Protein AF-A0A9D4I5V4-F1 (afdb_monomer_lite)

pLDDT: mean 81.05, std 15.32, range [44.19, 97.31]

Sequence (92 aa):
MHLEALAGAFRATPHESTKLSPNMVMIGREVRLPNSVIFGHVNPAQNHFVIETKARLQRTHDLVRKQLQKSAERSRRYTMPSCISCNTRWAT

Radius of gyration: 20.64 Å; chains: 1; bounding box: 38×33×59 Å

Structure (mmCIF, N/CA/C/O backbone):
data_AF-A0A9D4I5V4-F1
#
_entry.id   AF-A0A9D4I5V4-F1
#
loop_
_atom_site.group_PDB
_atom_site.id
_atom_site.type_symbol
_atom_site.label_atom_id
_atom_site.label_alt_id
_atom_site.label_comp_id
_atom_site.label_asym_id
_atom_site.label_entity_id
_atom_site.label_seq_id
_atom_site.pdbx_PDB_ins_code
_atom_site.Cartn_x
_atom_site.Cartn_y
_atom_site.Cartn_z
_atom_site.occupancy
_atom_site.B_iso_or_equiv
_atom_site.auth_seq_id
_atom_site.auth_comp_id
_atom_site.auth_asym_id
_atom_site.auth_atom_id
_atom_site.pdbx_PDB_model_num
ATOM 1 N N . MET A 1 1 ? 5.798 -16.063 -2.669 1.00 56.34 1 MET A N 1
ATOM 2 C CA . MET A 1 1 ? 5.321 -14.733 -3.106 1.00 56.34 1 MET A CA 1
ATOM 3 C C . MET A 1 1 ? 3.794 -14.723 -3.272 1.00 56.34 1 MET A C 1
ATOM 5 O O . MET A 1 1 ? 3.305 -14.434 -4.350 1.00 56.34 1 MET A O 1
ATOM 9 N N . HIS A 1 2 ? 3.022 -15.046 -2.225 1.00 70.50 2 HIS A N 1
ATOM 10 C CA . HIS A 1 2 ? 1.551 -15.145 -2.337 1.00 70.50 2 HIS A CA 1
ATOM 11 C C . HIS A 1 2 ? 0.805 -14.045 -1.571 1.00 70.50 2 HIS A C 1
ATOM 13 O O . HIS A 1 2 ? -0.290 -13.660 -1.965 1.00 70.50 2 HIS A O 1
ATOM 19 N N . LEU A 1 3 ? 1.415 -13.489 -0.518 1.00 80.75 3 LEU A N 1
ATOM 20 C CA . LEU A 1 3 ? 0.768 -12.482 0.322 1.00 80.75 3 LEU A CA 1
ATOM 21 C C . LEU A 1 3 ? 0.507 -11.167 -0.425 1.00 80.75 3 LEU A C 1
ATOM 23 O O . LEU A 1 3 ? -0.574 -10.605 -0.295 1.00 80.75 3 LEU A O 1
ATOM 27 N N . GLU A 1 4 ? 1.458 -10.690 -1.233 1.00 79.62 4 GLU A N 1
ATOM 28 C CA . GLU A 1 4 ? 1.278 -9.429 -1.968 1.00 79.62 4 GLU A CA 1
ATOM 29 C C . GLU A 1 4 ? 0.227 -9.552 -3.078 1.00 79.62 4 GLU A C 1
ATOM 31 O O . GLU A 1 4 ? -0.590 -8.650 -3.262 1.00 79.62 4 GLU A O 1
ATOM 36 N N . ALA A 1 5 ? 0.178 -10.708 -3.746 1.00 80.50 5 ALA A N 1
ATOM 37 C CA . ALA A 1 5 ? -0.853 -11.025 -4.728 1.00 80.50 5 ALA A CA 1
ATOM 38 C C . ALA A 1 5 ? -2.247 -11.083 -4.090 1.00 80.50 5 ALA A C 1
ATOM 40 O O . ALA A 1 5 ? -3.189 -10.481 -4.604 1.00 80.50 5 ALA A O 1
ATOM 41 N N . LEU A 1 6 ? -2.361 -11.750 -2.937 1.00 87.81 6 LEU A N 1
ATOM 42 C CA . LEU A 1 6 ? -3.605 -11.841 -2.180 1.00 87.81 6 LEU A CA 1
ATOM 43 C C . LEU A 1 6 ? -4.070 -10.463 -1.694 1.00 87.81 6 LEU A C 1
ATOM 45 O O . LEU A 1 6 ? -5.223 -10.100 -1.901 1.00 87.81 6 LEU A O 1
ATOM 49 N N . ALA A 1 7 ? -3.178 -9.673 -1.093 1.00 86.19 7 ALA A N 1
ATOM 50 C CA . ALA A 1 7 ? -3.497 -8.327 -0.624 1.00 86.19 7 ALA A CA 1
ATOM 51 C C . ALA A 1 7 ? -3.897 -7.398 -1.784 1.00 86.19 7 ALA A C 1
ATOM 53 O O . ALA A 1 7 ? -4.826 -6.599 -1.655 1.00 86.19 7 ALA A O 1
ATOM 54 N N . GLY A 1 8 ? -3.222 -7.529 -2.931 1.00 85.81 8 GLY A N 1
ATOM 55 C CA . GLY A 1 8 ? -3.543 -6.815 -4.163 1.00 85.81 8 GLY A CA 1
ATOM 56 C C . GLY A 1 8 ? -4.921 -7.173 -4.721 1.00 85.81 8 GLY A C 1
ATOM 57 O O . GLY A 1 8 ? -5.670 -6.270 -5.091 1.00 85.81 8 GLY A O 1
ATOM 58 N N . ALA A 1 9 ? -5.272 -8.461 -4.733 1.00 89.00 9 ALA A N 1
ATOM 59 C CA . ALA A 1 9 ? -6.589 -8.932 -5.152 1.00 89.00 9 ALA A CA 1
ATOM 60 C C . ALA A 1 9 ? -7.681 -8.484 -4.174 1.00 89.00 9 ALA A C 1
ATOM 62 O O . ALA A 1 9 ? -8.697 -7.935 -4.595 1.00 89.00 9 ALA A O 1
ATOM 63 N N . PHE A 1 10 ? -7.451 -8.637 -2.868 1.00 91.12 10 PH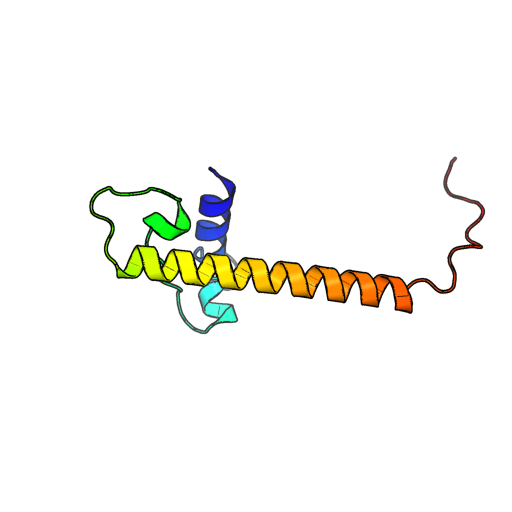E A N 1
ATOM 64 C CA . PHE A 1 10 ? -8.423 -8.292 -1.833 1.00 91.12 10 PHE A CA 1
ATOM 65 C C . PHE A 1 10 ? -8.832 -6.816 -1.889 1.00 91.12 10 PHE A C 1
ATOM 67 O O . PHE A 1 10 ? -10.017 -6.503 -1.857 1.00 91.12 10 PHE A O 1
ATOM 74 N N . ARG A 1 11 ? -7.875 -5.893 -2.057 1.00 90.12 11 ARG A N 1
ATOM 75 C CA . ARG A 1 11 ? -8.186 -4.452 -2.124 1.00 90.12 11 ARG A CA 1
ATOM 76 C C . ARG A 1 11 ? -8.901 -4.010 -3.407 1.00 90.12 11 ARG A C 1
ATOM 78 O O . ARG A 1 11 ? -9.473 -2.923 -3.421 1.00 90.12 11 ARG A O 1
ATOM 85 N N . ALA A 1 12 ? -8.816 -4.805 -4.475 1.00 90.69 12 ALA A N 1
ATOM 86 C CA . ALA A 1 12 ? -9.350 -4.484 -5.800 1.00 90.69 12 ALA A CA 1
ATOM 87 C C . ALA A 1 12 ? -10.633 -5.262 -6.139 1.00 90.69 12 ALA A C 1
ATOM 89 O O . ALA A 1 12 ? -11.313 -4.934 -7.107 1.00 90.69 12 ALA A O 1
ATOM 90 N N . THR A 1 13 ? -10.973 -6.289 -5.357 1.00 93.56 13 THR A N 1
ATOM 91 C CA . THR A 1 13 ? -12.164 -7.110 -5.592 1.00 93.56 13 THR A CA 1
ATOM 92 C C . THR A 1 13 ? -13.382 -6.444 -4.948 1.00 93.56 13 THR A C 1
ATOM 94 O O . THR A 1 13 ? -13.316 -6.074 -3.773 1.00 93.56 13 THR A O 1
ATOM 97 N N . PRO A 1 14 ? -14.496 -6.267 -5.679 1.00 93.94 14 PRO A N 1
ATOM 98 C CA . PRO A 1 14 ? -15.725 -5.744 -5.099 1.00 93.94 14 PRO A CA 1
ATOM 99 C C . PRO A 1 14 ? -16.287 -6.714 -4.059 1.00 93.94 14 PRO A C 1
ATOM 101 O O . PRO A 1 14 ? -16.372 -7.919 -4.296 1.00 93.94 14 PRO A O 1
ATOM 104 N N . HIS A 1 15 ? -16.695 -6.182 -2.909 1.00 93.19 15 HIS A N 1
ATOM 105 C CA . HIS A 1 15 ? -17.351 -6.983 -1.882 1.00 93.19 15 HIS A CA 1
ATOM 106 C C . HIS A 1 15 ? -18.781 -7.346 -2.307 1.00 93.19 15 HIS A C 1
ATOM 108 O O . HIS A 1 15 ? -19.473 -6.550 -2.944 1.00 93.19 15 HIS A O 1
ATOM 114 N N . GLU A 1 16 ? -19.252 -8.538 -1.937 1.00 95.19 16 GLU A N 1
ATOM 115 C CA . GLU A 1 16 ? -20.523 -9.076 -2.430 1.00 95.19 16 GLU A CA 1
ATOM 116 C C . GLU A 1 16 ? -21.731 -8.206 -2.060 1.00 95.19 16 GLU A C 1
ATOM 118 O O . GLU A 1 16 ? -22.594 -7.979 -2.907 1.00 95.19 16 GLU A O 1
ATOM 123 N N . SER A 1 17 ? -21.789 -7.690 -0.831 1.00 93.88 17 SER A N 1
ATOM 124 C CA . SER A 1 17 ? -22.936 -6.905 -0.357 1.00 93.88 17 SER A CA 1
ATOM 125 C C . SER A 1 17 ? -22.925 -5.449 -0.828 1.00 93.88 17 SER A C 1
ATOM 127 O O . SER A 1 17 ? -23.973 -4.906 -1.155 1.00 93.88 17 SER A O 1
ATOM 129 N N . THR A 1 18 ? -21.755 -4.807 -0.878 1.00 92.69 18 THR A N 1
ATOM 130 C CA . THR A 1 18 ? -21.637 -3.376 -1.208 1.00 92.69 18 THR A CA 1
ATOM 131 C C . THR A 1 18 ? -21.400 -3.137 -2.691 1.00 92.69 18 THR A C 1
ATOM 133 O O . THR A 1 18 ? -21.583 -2.019 -3.157 1.00 92.69 18 THR A O 1
ATOM 136 N N . LYS A 1 19 ? -20.966 -4.167 -3.431 1.00 94.56 19 LYS A N 1
ATOM 137 C CA . LYS A 1 19 ? -20.530 -4.098 -4.835 1.00 94.56 19 LYS A CA 1
ATOM 138 C C . LYS A 1 19 ? -19.386 -3.107 -5.088 1.00 94.56 19 LYS A C 1
ATOM 140 O O . LYS A 1 19 ? -19.081 -2.801 -6.237 1.00 94.56 19 LYS A O 1
ATOM 145 N N . LEU A 1 20 ? -18.717 -2.646 -4.031 1.00 93.62 20 LEU A N 1
ATOM 146 C CA . LEU A 1 20 ? -17.594 -1.714 -4.088 1.00 93.62 20 LEU A CA 1
ATOM 147 C C . LEU A 1 20 ? -16.327 -2.385 -3.559 1.00 93.62 20 LEU A C 1
ATOM 149 O O . LEU A 1 20 ? -16.381 -3.199 -2.634 1.00 93.62 20 LEU A O 1
ATOM 153 N N . SER A 1 21 ? -15.181 -2.045 -4.148 1.00 95.00 21 SER A N 1
ATOM 154 C CA . SER A 1 21 ? -13.880 -2.516 -3.671 1.00 95.00 21 SER A CA 1
ATOM 155 C C . SER A 1 21 ? -13.423 -1.720 -2.438 1.00 95.00 21 SER A C 1
ATOM 157 O O . SER A 1 21 ? -13.807 -0.554 -2.273 1.00 95.00 21 SER A O 1
ATOM 159 N N . PRO A 1 22 ? -12.543 -2.285 -1.594 1.00 94.38 22 PRO A N 1
ATOM 160 C CA . PRO A 1 22 ? -11.922 -1.532 -0.508 1.00 94.38 22 PRO A CA 1
ATOM 161 C C 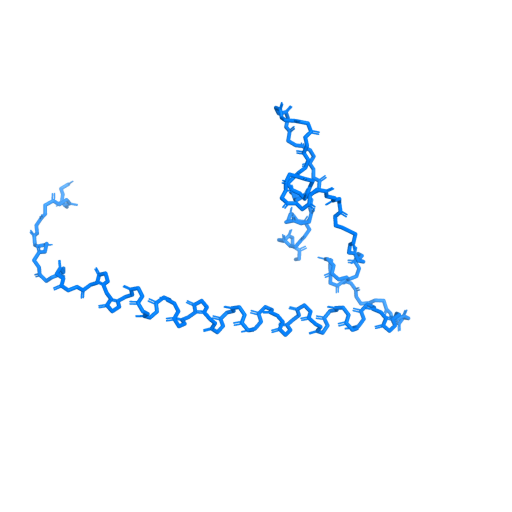. PRO A 1 22 ? -11.198 -0.256 -0.969 1.00 94.38 22 PRO A C 1
ATOM 163 O O . PRO A 1 22 ? -11.315 0.773 -0.307 1.00 94.38 22 PRO A O 1
ATOM 166 N N . ASN A 1 23 ? -10.498 -0.276 -2.112 1.00 94.12 23 ASN A N 1
ATOM 167 C CA . ASN A 1 23 ? -9.867 0.928 -2.670 1.00 94.12 23 ASN A CA 1
ATOM 168 C C . ASN A 1 23 ? -10.897 2.033 -2.950 1.00 94.12 23 ASN A C 1
ATOM 170 O O . ASN A 1 23 ? -10.679 3.194 -2.591 1.00 94.12 23 ASN A O 1
ATOM 174 N N . MET A 1 24 ? -12.018 1.665 -3.578 1.00 94.00 24 MET A N 1
ATOM 175 C CA . MET A 1 24 ? -13.087 2.600 -3.910 1.00 94.00 24 MET A CA 1
ATOM 176 C C . MET A 1 24 ? -13.713 3.186 -2.643 1.00 94.00 24 MET A C 1
ATOM 178 O O . MET A 1 24 ? -13.888 4.396 -2.555 1.00 94.00 24 MET A O 1
ATOM 182 N N . VAL A 1 25 ? -13.988 2.353 -1.638 1.00 94.31 25 VAL A N 1
ATOM 183 C CA . VAL A 1 25 ? -14.607 2.795 -0.378 1.00 94.31 25 VAL A CA 1
ATOM 184 C C . VAL A 1 25 ? -13.676 3.702 0.435 1.00 94.31 25 VAL A C 1
ATOM 186 O O . VAL A 1 25 ? -14.136 4.676 1.019 1.00 94.31 25 VAL A O 1
ATOM 189 N N . MET A 1 26 ? -12.370 3.416 0.475 1.00 92.44 26 MET A N 1
ATOM 190 C CA . MET A 1 26 ? -11.426 4.166 1.317 1.00 92.44 26 MET A CA 1
ATOM 191 C C . MET A 1 26 ? -10.883 5.444 0.668 1.00 92.44 26 MET A C 1
ATOM 193 O O . MET A 1 26 ? -10.567 6.396 1.375 1.00 92.44 26 MET A O 1
ATOM 197 N N . ILE A 1 27 ? -10.712 5.460 -0.658 1.00 92.38 27 ILE A N 1
ATOM 198 C CA . ILE A 1 27 ? -9.992 6.533 -1.374 1.00 92.38 27 ILE A CA 1
ATOM 199 C C . ILE A 1 27 ? -10.900 7.220 -2.411 1.00 92.38 27 ILE A C 1
ATOM 201 O O . ILE A 1 27 ? -10.531 8.250 -2.972 1.00 92.38 27 ILE A O 1
ATOM 205 N N . GLY A 1 28 ? -12.081 6.664 -2.698 1.00 93.06 28 GLY A N 1
ATOM 206 C CA . GLY A 1 28 ? -12.969 7.153 -3.759 1.00 93.06 28 GLY A CA 1
ATOM 207 C C . GLY A 1 28 ? -12.455 6.861 -5.172 1.00 93.06 28 GLY A C 1
ATOM 208 O O . GLY A 1 28 ? -12.963 7.422 -6.139 1.00 93.06 28 GLY A O 1
ATOM 209 N N . ARG A 1 29 ? -11.412 6.029 -5.313 1.00 91.88 29 ARG A N 1
ATOM 210 C CA . ARG A 1 29 ? -10.841 5.634 -6.608 1.00 91.88 29 ARG A CA 1
ATOM 211 C C . ARG A 1 29 ? -10.082 4.320 -6.524 1.00 91.88 29 ARG A C 1
ATOM 213 O O . ARG A 1 29 ? -9.473 4.000 -5.505 1.00 91.88 29 ARG A O 1
ATOM 220 N N . GLU A 1 30 ? -9.996 3.629 -7.655 1.00 90.31 30 GLU A N 1
ATOM 221 C CA . GLU A 1 30 ? -9.116 2.471 -7.785 1.00 90.31 30 GLU A CA 1
ATOM 222 C C . GLU A 1 30 ? -7.639 2.869 -7.827 1.00 90.31 30 GLU A C 1
ATOM 224 O O . GLU A 1 30 ? -7.218 3.770 -8.565 1.00 90.31 30 GLU A O 1
ATOM 229 N N . VAL A 1 31 ? -6.820 2.169 -7.042 1.00 86.31 31 VAL A N 1
ATOM 230 C CA . VAL A 1 31 ? -5.377 2.408 -6.986 1.00 86.31 31 VAL A CA 1
ATOM 231 C C . VAL A 1 31 ? -4.682 1.582 -8.061 1.00 86.31 31 VAL A C 1
ATOM 233 O O . VAL A 1 31 ? -4.563 0.363 -7.956 1.00 86.31 31 VAL A O 1
ATOM 236 N N . ARG A 1 32 ? -4.156 2.264 -9.081 1.00 81.56 32 ARG A N 1
ATOM 237 C CA . ARG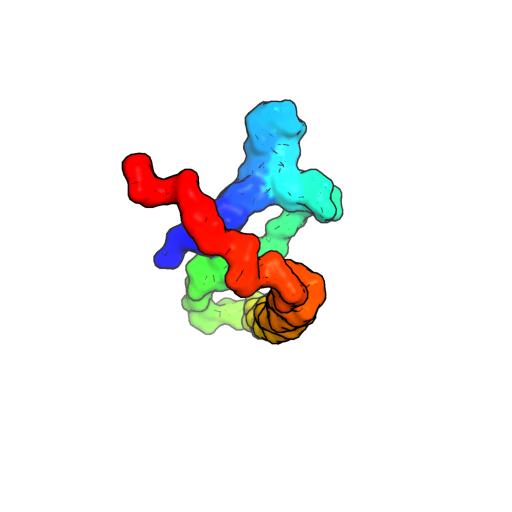 A 1 32 ? -3.330 1.649 -10.124 1.00 81.56 32 ARG A CA 1
ATOM 238 C C . ARG A 1 32 ? -1.869 1.648 -9.684 1.00 81.56 32 ARG A C 1
ATOM 240 O O . ARG A 1 32 ? -1.239 2.700 -9.613 1.00 81.56 32 ARG A O 1
ATOM 247 N N . LEU A 1 33 ? -1.340 0.469 -9.380 1.00 82.06 33 LEU A N 1
ATOM 248 C CA . LEU A 1 33 ? 0.081 0.249 -9.113 1.00 82.06 33 LEU A CA 1
ATOM 249 C C . LEU A 1 33 ? 0.646 -0.682 -10.194 1.00 82.06 33 LEU A C 1
ATOM 251 O O . LEU A 1 33 ? -0.060 -1.598 -10.613 1.00 82.06 33 LEU A O 1
ATOM 255 N N . PRO A 1 34 ? 1.892 -0.477 -10.658 1.00 82.75 34 PRO A N 1
ATOM 256 C CA . PRO A 1 34 ? 2.491 -1.379 -11.633 1.00 82.75 34 PRO A CA 1
ATOM 257 C C . PRO A 1 34 ? 2.594 -2.803 -11.078 1.00 82.75 34 PRO A C 1
ATOM 259 O O . PRO A 1 34 ? 2.997 -2.994 -9.930 1.00 82.75 34 PRO A O 1
ATOM 262 N N . ASN A 1 35 ? 2.308 -3.805 -11.910 1.00 79.88 35 ASN A N 1
ATOM 263 C CA . ASN A 1 35 ? 2.388 -5.220 -11.528 1.00 79.88 35 ASN A CA 1
ATOM 264 C C . ASN A 1 35 ? 3.778 -5.605 -10.993 1.00 79.88 35 ASN A C 1
ATOM 266 O O . ASN A 1 35 ? 3.889 -6.386 -10.057 1.00 79.88 35 ASN A O 1
ATOM 270 N N . SER A 1 36 ? 4.844 -5.003 -11.519 1.00 80.00 36 SER A N 1
ATOM 271 C CA . SER A 1 36 ? 6.214 -5.185 -11.019 1.00 80.00 36 SER A CA 1
ATOM 272 C C . SER A 1 36 ? 6.412 -4.716 -9.572 1.00 80.00 36 SER A C 1
ATOM 274 O O . SER A 1 36 ? 7.254 -5.262 -8.864 1.00 80.00 36 SER A O 1
ATOM 276 N N . VAL A 1 37 ? 5.637 -3.723 -9.120 1.00 81.31 37 VAL A N 1
ATOM 277 C CA . VAL A 1 37 ? 5.653 -3.236 -7.731 1.00 81.31 37 VAL A CA 1
ATOM 278 C C . VAL A 1 37 ? 4.803 -4.130 -6.830 1.00 81.31 37 VAL A C 1
ATOM 280 O O . VAL A 1 37 ? 5.212 -4.384 -5.708 1.00 81.31 37 VAL A O 1
ATOM 283 N N . ILE A 1 38 ? 3.649 -4.612 -7.310 1.00 81.50 38 ILE A N 1
ATOM 284 C CA . ILE A 1 38 ? 2.708 -5.435 -6.522 1.00 81.50 38 ILE A CA 1
ATOM 285 C C . ILE A 1 38 ? 3.180 -6.887 -6.381 1.00 81.50 38 ILE A C 1
ATOM 287 O O . ILE A 1 38 ? 2.971 -7.502 -5.348 1.00 81.50 38 ILE A O 1
ATOM 291 N N . PHE A 1 39 ? 3.753 -7.461 -7.437 1.00 79.81 39 PHE A N 1
ATOM 292 C CA . PHE A 1 39 ? 4.123 -8.879 -7.484 1.00 79.81 39 PHE A CA 1
ATOM 293 C C . PHE A 1 39 ? 5.639 -9.093 -7.384 1.00 79.81 39 PHE A C 1
ATOM 295 O O . PHE A 1 39 ? 6.112 -10.219 -7.491 1.00 79.81 39 PHE A O 1
ATOM 302 N N . GLY A 1 40 ? 6.419 -8.018 -7.226 1.00 72.31 40 GLY A N 1
ATOM 303 C CA . GLY A 1 40 ? 7.871 -8.084 -7.054 1.00 72.31 40 GLY A CA 1
ATOM 304 C C . GLY A 1 40 ? 8.672 -8.508 -8.292 1.00 72.31 40 GLY A C 1
ATOM 305 O O . GLY A 1 40 ? 9.893 -8.627 -8.198 1.00 72.31 40 GLY A O 1
ATOM 306 N N . HIS A 1 41 ? 8.040 -8.706 -9.454 1.00 70.56 41 HIS A N 1
ATOM 307 C CA . HIS A 1 41 ? 8.744 -9.080 -10.680 1.00 70.56 41 HIS A CA 1
ATOM 308 C C . HIS A 1 41 ? 9.596 -7.921 -11.216 1.00 70.56 41 HIS A C 1
ATOM 310 O O . HIS A 1 41 ? 9.095 -6.861 -11.606 1.00 70.56 41 HIS A O 1
ATOM 316 N N . VAL A 1 42 ? 10.909 -8.143 -11.257 1.00 62.16 42 VAL A N 1
ATOM 317 C CA . VAL A 1 42 ? 11.891 -7.202 -11.798 1.00 62.16 42 VAL A CA 1
ATOM 318 C C . VAL A 1 42 ? 12.032 -7.475 -13.292 1.00 62.16 42 VAL A C 1
ATOM 320 O O . VAL A 1 42 ? 12.670 -8.441 -13.692 1.00 62.16 42 VAL A O 1
ATOM 323 N N . ASN A 1 43 ? 11.396 -6.654 -14.127 1.00 67.69 43 ASN A N 1
ATOM 324 C CA . ASN A 1 43 ? 11.665 -6.675 -15.563 1.00 67.69 43 ASN A CA 1
ATOM 325 C C . ASN A 1 43 ? 13.017 -5.965 -15.806 1.00 67.69 43 ASN A C 1
ATOM 327 O O . ASN A 1 43 ? 13.177 -4.857 -15.291 1.00 67.69 43 ASN A O 1
ATOM 331 N N . PRO A 1 44 ? 13.987 -6.545 -16.537 1.00 59.78 44 PRO A N 1
ATOM 332 C CA . PRO A 1 44 ? 15.296 -5.920 -16.779 1.00 59.78 44 PRO A CA 1
ATOM 333 C C . PRO A 1 44 ? 15.225 -4.549 -17.476 1.00 59.78 44 PRO A C 1
ATOM 335 O O . PRO A 1 44 ? 16.113 -3.726 -17.286 1.00 59.78 44 PRO A O 1
ATOM 338 N N . ALA A 1 45 ? 14.146 -4.254 -18.208 1.00 66.25 45 ALA A N 1
ATOM 339 C CA . ALA A 1 45 ? 13.853 -2.929 -18.765 1.00 66.25 45 ALA A CA 1
ATOM 340 C C . ALA A 1 45 ? 12.992 -2.086 -17.801 1.00 66.25 45 ALA A C 1
ATOM 342 O O . ALA A 1 45 ? 11.893 -1.639 -18.136 1.00 66.25 45 ALA A O 1
ATOM 343 N N . GLN A 1 46 ? 13.423 -1.945 -16.547 1.00 66.38 46 GLN A N 1
ATOM 344 C CA . GLN A 1 46 ? 12.612 -1.292 -15.521 1.00 66.38 46 GLN A CA 1
ATOM 345 C C . GLN A 1 46 ? 12.503 0.220 -15.768 1.00 66.38 46 GLN A C 1
ATOM 347 O O . GLN A 1 46 ? 13.466 0.968 -15.623 1.00 66.38 46 GLN A O 1
ATOM 352 N N . ASN A 1 47 ? 11.291 0.675 -16.099 1.00 78.25 47 ASN A N 1
ATOM 353 C CA . ASN A 1 47 ? 10.956 2.093 -16.224 1.00 78.25 47 ASN A CA 1
ATOM 354 C C . ASN A 1 47 ? 11.325 2.855 -14.938 1.00 78.25 47 ASN A C 1
ATOM 356 O O . ASN A 1 47 ? 10.954 2.423 -13.843 1.00 78.25 47 ASN A O 1
ATOM 360 N N . HIS A 1 48 ? 11.964 4.025 -15.066 1.00 83.69 48 HIS A N 1
ATOM 361 C CA . HIS A 1 48 ? 12.366 4.882 -13.935 1.00 83.69 48 HIS A CA 1
ATOM 362 C C . HIS A 1 48 ? 11.226 5.109 -12.926 1.00 83.69 48 HIS A C 1
ATOM 364 O O . HIS A 1 48 ? 11.416 5.003 -11.716 1.00 83.69 48 HIS A O 1
ATOM 370 N N . PHE A 1 49 ? 10.004 5.301 -13.430 1.00 84.69 49 PHE A N 1
ATOM 371 C CA . PHE A 1 49 ? 8.791 5.440 -12.624 1.00 84.69 49 PHE A CA 1
ATOM 372 C C . PHE A 1 49 ? 8.553 4.273 -11.646 1.00 84.69 49 PHE A C 1
ATOM 374 O O . PHE A 1 49 ? 8.154 4.487 -10.500 1.00 84.69 49 PHE A O 1
ATOM 381 N N . VAL A 1 50 ? 8.794 3.031 -12.077 1.00 84.25 50 VAL A N 1
ATOM 382 C CA . VAL A 1 50 ? 8.609 1.826 -11.250 1.00 84.25 50 VAL A CA 1
ATOM 383 C C . VAL A 1 50 ? 9.643 1.794 -10.129 1.00 84.25 50 VAL A C 1
ATOM 385 O O . VAL A 1 50 ? 9.289 1.526 -8.979 1.00 84.25 50 VAL A O 1
ATOM 388 N N . ILE A 1 51 ? 10.902 2.096 -10.458 1.00 85.69 51 ILE A N 1
ATOM 389 C CA . ILE A 1 51 ? 12.020 2.121 -9.507 1.00 85.69 51 ILE A CA 1
ATOM 390 C C . ILE A 1 51 ? 11.758 3.173 -8.429 1.00 85.69 51 ILE A C 1
ATOM 392 O O . ILE A 1 51 ? 11.807 2.872 -7.235 1.00 85.69 51 ILE A O 1
ATOM 396 N N . GLU A 1 52 ? 11.415 4.391 -8.844 1.00 89.19 52 GLU A N 1
ATOM 397 C CA . GLU A 1 52 ? 11.135 5.497 -7.933 1.00 89.19 52 GLU A CA 1
ATOM 398 C C . GLU A 1 52 ? 9.922 5.202 -7.042 1.00 89.19 52 GLU A C 1
ATOM 400 O O . GLU A 1 52 ? 9.977 5.390 -5.823 1.00 89.19 52 GLU A O 1
ATOM 405 N N . THR A 1 53 ? 8.843 4.668 -7.624 1.00 87.69 53 THR A N 1
ATOM 406 C CA . THR A 1 53 ? 7.638 4.294 -6.875 1.00 87.69 53 THR A CA 1
ATOM 407 C C . THR A 1 53 ? 7.949 3.234 -5.823 1.00 87.69 53 THR A C 1
ATOM 409 O O . THR A 1 53 ? 7.530 3.380 -4.673 1.00 87.69 53 THR A O 1
ATOM 412 N N . LYS A 1 54 ? 8.730 2.205 -6.177 1.00 87.25 54 LYS A N 1
ATOM 413 C CA . LYS A 1 54 ? 9.164 1.162 -5.240 1.00 87.25 54 LYS A CA 1
ATOM 414 C C . LYS A 1 54 ? 10.035 1.740 -4.124 1.00 87.25 54 LYS A C 1
ATOM 416 O O . LYS A 1 54 ? 9.796 1.451 -2.954 1.00 87.25 54 LYS A O 1
ATOM 421 N N . ALA A 1 55 ? 11.003 2.591 -4.465 1.00 89.44 55 ALA A N 1
ATOM 422 C CA . ALA A 1 55 ? 11.882 3.227 -3.488 1.00 89.44 55 ALA A CA 1
ATOM 423 C C . ALA A 1 55 ? 11.098 4.107 -2.502 1.00 89.44 55 ALA A C 1
ATOM 425 O O . ALA A 1 55 ? 11.329 4.046 -1.293 1.00 89.44 55 ALA A O 1
ATOM 426 N N . ARG A 1 56 ? 10.135 4.895 -2.994 1.00 92.38 56 ARG A N 1
ATOM 427 C CA . ARG A 1 56 ? 9.256 5.707 -2.144 1.00 92.38 56 ARG A CA 1
ATOM 428 C C . ARG A 1 56 ? 8.405 4.835 -1.226 1.00 92.38 56 ARG A C 1
ATOM 430 O O . ARG A 1 56 ? 8.365 5.103 -0.031 1.00 92.38 56 ARG A O 1
ATOM 437 N N . LEU A 1 57 ? 7.790 3.780 -1.761 1.00 89.06 57 LEU A N 1
ATOM 438 C CA . LEU A 1 57 ? 6.956 2.859 -0.987 1.00 89.06 57 LEU A CA 1
ATOM 439 C C . LEU A 1 57 ? 7.752 2.202 0.150 1.00 89.06 57 LEU A C 1
ATOM 441 O O . LEU A 1 57 ? 7.302 2.199 1.294 1.00 89.06 57 LEU A O 1
ATOM 445 N N . GLN A 1 58 ? 8.969 1.735 -0.144 1.00 90.75 58 GLN A N 1
ATOM 446 C CA . GLN A 1 58 ? 9.866 1.153 0.853 1.00 90.75 58 GLN A CA 1
ATOM 447 C C . GLN A 1 58 ? 10.188 2.145 1.979 1.00 90.75 58 GLN A C 1
ATOM 449 O O . GLN A 1 58 ? 9.980 1.833 3.151 1.00 90.75 58 GLN A O 1
ATOM 454 N N . ARG A 1 59 ? 10.612 3.372 1.635 1.00 95.25 59 ARG A N 1
ATOM 455 C CA . ARG A 1 59 ? 10.907 4.422 2.628 1.00 95.25 59 ARG A CA 1
ATOM 456 C C . ARG A 1 59 ? 9.694 4.722 3.506 1.00 95.25 59 ARG A C 1
ATOM 458 O O . ARG A 1 59 ? 9.834 4.836 4.721 1.00 95.25 59 ARG A O 1
ATOM 465 N N . THR A 1 60 ? 8.507 4.831 2.910 1.00 94.25 60 THR A N 1
ATOM 466 C CA . THR A 1 60 ? 7.267 5.067 3.655 1.00 94.25 60 THR A CA 1
ATOM 467 C C . THR A 1 60 ? 6.980 3.921 4.622 1.00 94.25 60 THR A C 1
ATOM 469 O O . THR A 1 60 ? 6.715 4.184 5.793 1.00 94.25 60 THR A O 1
ATOM 472 N N . HIS A 1 61 ? 7.095 2.661 4.195 1.00 91.88 61 HIS A N 1
ATOM 473 C CA . HIS A 1 61 ? 6.902 1.517 5.091 1.00 91.88 61 HIS A CA 1
ATOM 474 C C . HIS A 1 61 ? 7.906 1.493 6.245 1.00 91.88 61 HIS A C 1
ATOM 476 O O . HIS A 1 61 ? 7.522 1.201 7.377 1.00 91.88 61 HIS A O 1
ATOM 482 N N . ASP A 1 62 ? 9.166 1.841 5.996 1.00 96.19 62 ASP A N 1
ATOM 483 C CA . ASP A 1 62 ? 10.189 1.880 7.043 1.00 96.19 62 ASP A CA 1
ATOM 484 C C . ASP A 1 62 ? 9.913 2.982 8.073 1.00 96.19 62 ASP A C 1
ATOM 486 O O . ASP A 1 62 ? 10.067 2.767 9.277 1.00 96.19 62 ASP A O 1
ATOM 490 N N . LEU A 1 63 ? 9.433 4.145 7.626 1.00 97.31 63 LEU A N 1
A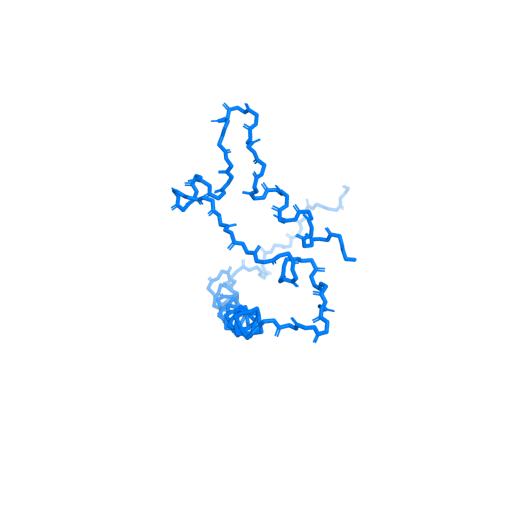TOM 491 C CA . LEU A 1 63 ? 8.972 5.210 8.518 1.00 97.31 63 LEU A CA 1
ATOM 492 C C . LEU A 1 63 ? 7.757 4.772 9.341 1.00 97.31 63 LEU A C 1
ATOM 494 O O . LEU A 1 63 ? 7.739 4.974 10.556 1.00 97.31 63 LEU A O 1
ATOM 498 N N . VAL A 1 64 ? 6.774 4.135 8.703 1.00 96.12 64 VAL A N 1
ATOM 499 C CA . VAL A 1 64 ? 5.576 3.611 9.372 1.00 96.12 64 VAL A CA 1
ATOM 500 C C . VAL A 1 64 ? 5.966 2.596 10.445 1.00 96.12 64 VAL A C 1
ATOM 502 O O . VAL A 1 64 ? 5.526 2.735 11.582 1.00 96.12 64 VAL A O 1
ATOM 505 N N . ARG A 1 65 ? 6.852 1.635 10.149 1.00 95.56 65 ARG A N 1
ATOM 506 C CA . ARG A 1 65 ? 7.340 0.657 11.140 1.00 95.56 65 ARG A CA 1
ATOM 507 C C . ARG A 1 65 ? 7.990 1.334 12.342 1.00 95.56 65 ARG A C 1
ATOM 509 O O . ARG A 1 65 ? 7.659 0.994 13.475 1.00 95.56 65 ARG A O 1
ATOM 516 N N . LYS A 1 66 ? 8.856 2.326 12.108 1.00 96.88 66 LYS A N 1
ATOM 517 C CA . LYS A 1 66 ? 9.493 3.101 13.186 1.00 96.88 66 LYS A CA 1
ATOM 518 C C . LYS A 1 66 ? 8.461 3.818 14.058 1.00 96.88 66 LYS A C 1
ATOM 520 O O . LYS A 1 66 ? 8.605 3.850 15.276 1.00 96.88 66 LYS A O 1
ATOM 525 N N . GLN A 1 67 ? 7.421 4.400 13.461 1.00 96.81 67 GLN A N 1
ATOM 526 C CA . GLN A 1 67 ? 6.369 5.082 14.222 1.00 96.81 67 GLN A CA 1
ATOM 527 C C . GLN A 1 67 ? 5.469 4.102 14.978 1.00 96.81 67 GLN A C 1
ATOM 529 O O . GLN A 1 67 ? 5.137 4.358 16.133 1.00 96.81 67 GLN A O 1
ATOM 534 N N . LEU A 1 68 ? 5.128 2.962 14.373 1.00 95.06 68 LEU A N 1
ATOM 535 C CA . LEU A 1 68 ? 4.355 1.905 15.025 1.00 95.06 68 LEU A CA 1
ATOM 536 C C . LEU A 1 68 ? 5.093 1.332 16.239 1.00 95.06 68 LEU A C 1
ATOM 538 O O . LEU A 1 68 ? 4.475 1.165 17.284 1.00 95.06 68 LEU A O 1
ATOM 542 N N . GLN A 1 69 ? 6.409 1.116 16.145 1.00 95.00 69 GLN A N 1
ATOM 543 C CA . GLN A 1 69 ? 7.241 0.706 17.285 1.00 95.00 69 GLN A CA 1
ATOM 544 C C . GLN A 1 69 ? 7.175 1.729 18.426 1.00 95.00 69 GLN A C 1
ATOM 546 O O . GLN A 1 69 ? 6.833 1.377 19.553 1.00 95.00 69 GLN A O 1
ATOM 551 N N . LYS A 1 70 ? 7.378 3.017 18.118 1.00 94.69 70 LYS A N 1
ATOM 552 C CA . LYS A 1 70 ? 7.261 4.098 19.110 1.00 94.69 70 LYS A CA 1
ATOM 553 C C . LYS A 1 70 ? 5.861 4.190 19.719 1.00 94.69 70 LYS A C 1
ATOM 555 O O . LYS A 1 70 ? 5.724 4.523 20.892 1.00 94.69 70 LYS A O 1
ATOM 560 N N . SER A 1 71 ? 4.813 3.960 18.928 1.00 91.94 71 SER A N 1
ATOM 561 C CA . SER A 1 71 ? 3.432 3.952 19.417 1.00 91.94 71 SER A CA 1
ATOM 562 C C . SER A 1 71 ? 3.183 2.763 20.340 1.00 91.94 71 SER A C 1
ATOM 564 O O . SER A 1 71 ? 2.605 2.944 21.403 1.00 91.94 71 SER A O 1
ATOM 566 N N . ALA A 1 72 ? 3.661 1.571 19.980 1.00 91.94 72 ALA A N 1
ATOM 567 C CA . ALA A 1 72 ? 3.541 0.371 20.802 1.00 91.94 72 ALA A CA 1
ATOM 568 C C . ALA A 1 72 ? 4.282 0.520 22.142 1.00 91.94 72 ALA A C 1
ATOM 570 O O . ALA A 1 72 ? 3.752 0.136 23.182 1.00 91.94 72 ALA A O 1
ATOM 571 N N . GLU A 1 73 ? 5.465 1.142 22.147 1.00 91.56 73 GLU A N 1
ATOM 572 C CA . GLU A 1 73 ? 6.205 1.483 23.370 1.00 91.56 73 GLU A CA 1
ATOM 573 C C . GLU A 1 73 ? 5.427 2.455 24.267 1.00 91.56 73 GLU A C 1
ATOM 575 O O . GLU A 1 73 ? 5.369 2.266 25.485 1.00 91.56 73 GLU A O 1
ATOM 580 N N . ARG A 1 74 ? 4.788 3.474 23.674 1.00 86.31 74 ARG A N 1
ATOM 581 C CA . ARG A 1 74 ? 3.912 4.405 24.403 1.00 86.31 74 ARG A CA 1
ATOM 582 C C . ARG A 1 74 ? 2.699 3.684 24.978 1.00 86.31 74 ARG A C 1
ATOM 584 O O . ARG A 1 74 ? 2.455 3.800 26.174 1.00 86.31 74 ARG A O 1
ATOM 591 N N . SER A 1 75 ? 1.976 2.909 24.171 1.00 82.56 75 SER A N 1
ATOM 592 C CA . SER A 1 75 ? 0.834 2.114 24.633 1.00 82.56 75 SER A CA 1
ATOM 593 C C . SER A 1 75 ? 1.240 1.175 25.765 1.00 82.56 75 SER A C 1
ATOM 595 O O . SER A 1 75 ? 0.579 1.145 26.792 1.00 82.56 75 SER A O 1
ATOM 597 N N . ARG A 1 76 ? 2.386 0.492 25.666 1.00 81.81 76 ARG A N 1
ATOM 598 C CA . ARG A 1 76 ? 2.904 -0.343 26.759 1.00 81.81 76 ARG A CA 1
ATOM 599 C C . ARG A 1 76 ? 3.163 0.461 28.038 1.00 81.81 76 ARG A C 1
ATOM 601 O O . ARG A 1 76 ? 2.902 -0.045 29.122 1.00 81.81 76 ARG A O 1
ATOM 608 N N . ARG A 1 7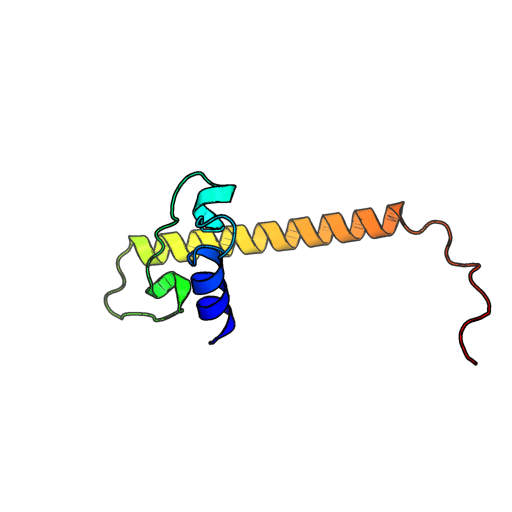7 ? 3.659 1.697 27.927 1.00 78.6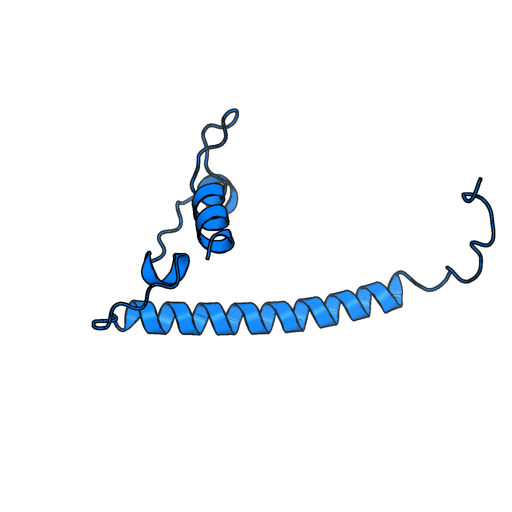2 77 ARG A N 1
ATOM 609 C CA . ARG A 1 77 ? 3.934 2.576 29.075 1.00 78.62 77 ARG A CA 1
ATOM 610 C C . ARG A 1 77 ? 2.660 3.086 29.762 1.00 78.62 77 ARG A C 1
ATOM 612 O O . ARG A 1 77 ? 2.666 3.221 30.978 1.00 78.62 77 ARG A O 1
ATOM 619 N N . TYR A 1 78 ? 1.593 3.361 29.010 1.00 68.88 78 TYR A N 1
ATOM 620 C CA . TYR A 1 78 ? 0.337 3.904 29.555 1.00 68.88 78 TYR A CA 1
ATOM 621 C C . TYR A 1 78 ? -0.707 2.838 29.906 1.00 68.88 78 TYR A C 1
ATOM 623 O O . TYR A 1 78 ? -1.466 3.021 30.849 1.00 68.88 78 TYR A O 1
ATOM 631 N N . THR A 1 79 ? -0.753 1.726 29.173 1.00 63.78 79 THR A N 1
ATOM 632 C CA . THR A 1 79 ? -1.737 0.648 29.365 1.00 63.78 79 THR A CA 1
ATOM 633 C C . THR A 1 79 ? -1.272 -0.398 30.389 1.00 63.78 79 THR A C 1
ATOM 635 O O . THR A 1 79 ? -2.074 -1.224 30.805 1.00 63.78 79 THR A O 1
ATOM 638 N N . MET A 1 80 ? -0.016 -0.346 30.865 1.00 55.53 80 MET A N 1
ATOM 639 C CA . MET A 1 80 ? 0.483 -1.227 31.936 1.00 55.53 80 MET A CA 1
ATOM 640 C C . MET A 1 80 ? 0.972 -0.474 33.196 1.00 55.53 80 MET A C 1
ATOM 642 O O . MET A 1 80 ? 2.174 -0.471 33.461 1.00 55.53 80 MET A O 1
ATOM 646 N N . PRO A 1 81 ? 0.072 0.102 34.023 1.00 50.84 81 PRO A N 1
ATOM 647 C CA . PRO A 1 81 ? 0.373 0.354 35.438 1.00 50.84 81 PRO A CA 1
ATOM 648 C C . PRO A 1 81 ? -0.154 -0.713 36.417 1.00 50.84 81 PRO A C 1
ATOM 650 O O . PRO A 1 81 ? 0.178 -0.640 37.594 1.00 50.84 81 PRO A O 1
ATOM 653 N N . SER A 1 82 ? -0.948 -1.713 36.005 1.00 54.19 82 SER A N 1
ATOM 654 C CA . SER A 1 82 ? -1.521 -2.672 36.973 1.00 54.19 82 SER A CA 1
ATOM 655 C C . SER A 1 82 ? -1.897 -4.038 36.386 1.00 54.19 82 SER A C 1
ATOM 657 O O . SER A 1 82 ? -3.063 -4.407 36.343 1.00 54.19 82 SER A O 1
ATOM 659 N N . CYS A 1 83 ? -0.908 -4.839 35.998 1.00 52.66 83 CYS A N 1
ATOM 660 C CA . CYS A 1 83 ? -1.070 -6.298 35.951 1.00 52.66 83 CYS A CA 1
ATOM 661 C C . CYS A 1 83 ? 0.084 -6.959 36.717 1.00 52.66 83 CYS A C 1
ATOM 663 O O . CYS A 1 83 ? 0.820 -7.772 36.172 1.00 52.66 83 CYS A O 1
ATOM 665 N N . ILE A 1 84 ? 0.271 -6.562 37.981 1.00 54.81 84 ILE A N 1
ATOM 666 C CA . ILE A 1 84 ? 1.038 -7.343 38.975 1.00 54.81 84 ILE A CA 1
ATOM 667 C C . ILE A 1 84 ? 0.069 -8.095 39.917 1.00 54.81 84 ILE A C 1
ATOM 669 O O . ILE A 1 84 ? 0.471 -9.000 40.638 1.00 54.81 84 ILE A O 1
ATOM 673 N N . SER A 1 85 ? -1.242 -7.830 39.832 1.00 49.78 85 SER A N 1
ATOM 674 C CA . SER A 1 85 ? -2.285 -8.607 40.511 1.00 49.78 85 SER A CA 1
ATOM 675 C C . SER A 1 85 ? -3.364 -9.080 39.532 1.00 49.78 85 SER A C 1
ATOM 677 O O . SER A 1 85 ? -4.500 -8.619 39.553 1.00 49.78 85 SER A O 1
ATOM 679 N N . CYS A 1 86 ? -3.027 -10.032 38.672 1.00 44.19 86 CYS A N 1
ATOM 680 C CA . CYS A 1 86 ? -4.022 -11.017 38.252 1.00 44.19 86 CYS A CA 1
ATOM 681 C C . CYS A 1 86 ? -3.438 -12.394 38.553 1.00 44.19 86 CYS A C 1
ATOM 683 O O . CYS A 1 86 ? -3.070 -13.153 37.663 1.00 44.19 86 CYS A O 1
ATOM 685 N N . ASN A 1 87 ? -3.265 -12.663 39.849 1.00 52.75 87 ASN A N 1
ATOM 686 C CA . ASN A 1 87 ? -3.103 -14.028 40.309 1.00 52.75 87 ASN A CA 1
ATOM 687 C C . ASN A 1 87 ? -4.476 -14.715 40.258 1.00 52.75 87 ASN A C 1
ATOM 689 O O . ASN A 1 87 ? -5.471 -14.151 40.711 1.00 52.75 87 ASN A O 1
ATOM 693 N N . THR A 1 88 ? -4.460 -15.958 39.781 1.00 57.75 88 THR A N 1
ATOM 694 C CA . THR A 1 88 ? -5.509 -16.989 39.799 1.00 57.75 88 THR A CA 1
ATOM 695 C C . THR A 1 88 ? -6.685 -16.864 38.820 1.00 57.75 88 THR A C 1
ATOM 697 O O . THR A 1 88 ? -7.375 -15.851 38.773 1.00 57.75 88 THR A O 1
ATOM 700 N N . ARG A 1 89 ? -6.962 -17.994 38.133 1.00 49.22 89 ARG A N 1
ATOM 701 C CA . ARG A 1 89 ? -8.302 -18.619 37.982 1.00 49.22 89 ARG A CA 1
ATOM 702 C C . ARG A 1 89 ? -8.774 -19.035 36.574 1.00 49.22 89 ARG A C 1
ATOM 704 O O . ARG A 1 89 ? -9.973 -19.096 36.375 1.00 49.22 89 ARG A O 1
ATOM 711 N N . TRP A 1 90 ? -7.903 -19.415 35.631 1.00 46.12 90 TRP A N 1
ATOM 712 C CA . TRP A 1 90 ? -8.345 -20.163 34.425 1.00 46.12 90 TRP A CA 1
ATOM 713 C C . TRP A 1 90 ? -7.327 -21.220 33.966 1.00 46.12 90 TRP A C 1
ATOM 715 O O . TRP A 1 90 ? -6.918 -21.253 32.810 1.00 46.12 90 TRP A O 1
ATOM 725 N N . ALA A 1 91 ? -6.895 -22.069 34.897 1.00 44.53 91 ALA A N 1
ATOM 726 C CA . ALA A 1 91 ? -6.188 -23.315 34.598 1.00 44.53 91 ALA A CA 1
ATOM 727 C C . ALA A 1 91 ? -6.841 -24.447 35.406 1.00 44.53 91 ALA A C 1
ATOM 729 O O . ALA A 1 91 ? -6.289 -24.937 36.388 1.00 44.53 91 ALA A O 1
ATOM 730 N N . THR A 1 92 ? -8.075 -24.763 35.028 1.00 48.28 92 THR A N 1
ATOM 731 C CA . THR A 1 92 ? -8.752 -26.042 35.276 1.00 48.28 92 THR A CA 1
ATOM 732 C C . THR A 1 92 ? -9.236 -26.536 33.935 1.00 48.28 92 THR A C 1
ATOM 734 O O . THR A 1 92 ? -9.836 -25.687 33.233 1.00 48.28 92 THR A O 1
#

Secondary structure (DSSP, 8-state):
--HHHHHHHHHHSPPTTT---HHHHHHSS-----HHHHS----SS--HHHHHHHHHHHHHHHHHHHHHHHHHHHHHHHH-S--S---S----

Organism: Dreissena polymorpha (NCBI:txid45954)

Foldseek 3Di:
DVVLVVVLCQQCQQDPPPRDGVCCVPPVDDDDDDPCLSVVDDDVPDDPVNVVVNVVVVVVVVVVVVVVVVVVVVCCVPVPPDPPPPPDDPDD